Protein AF-A0A957TRB2-F1 (afdb_monomer)

Nearest PDB structures (foldseek):
  3kaw-assembly1_A  TM=3.788E-01  e=2.474E+00  Pseudomonas aeruginosa
  7rrz-assembly2_C  TM=3.144E-01  e=5.020E+00  Homo sapiens
  7ujf-assembly2_D  TM=2.902E-01  e=3.899E+00  Homo sapiens
  8vyt-assembly2_D  TM=3.116E-01  e=8.322E+00  Homo sapiens
  7rrz-assembly1_B  TM=3.174E-01  e=7.912E+00  Homo sapiens

Secondary structure (DSSP, 8-state):
--GGGEEE-TT--EEE---TT-SS--TTHHHHHHHHHHHHHHSTT--HHHHHHHHHHHHHS-TTPPP-TT-SS-HHHHHHHHHHHHHHHHHHHHHTT---HHHHHHHHHHHHHHHTT-TT--HHHHHHHHHHHHHHHHHHH--

pLDDT: mean 90.77, std 5.26, range [57.38, 97.0]

Sequence (143 aa):
LHSRNILVDGEGHCWLIDFGRAGRSHIVRDFVELEVDLRLQLLAGAEPKAIAALEQALSTQPFDAQPDPNAAFPAPLQKAHQLICTVRQSATILIAGRLQRPEYEQALFWHLLNAIRLRGMSAEKKAYALLAAGLLTEVIADP

Foldseek 3Di:
DAPVQWDADPVGDIDGHDCVVPDDDDLLQVLLLHLLRLCLVLCQPPDLVLLLVLLVVCLPDDQLDALDCVPPHDPSSSVSSNVNNVSSVVSCVVVPPPDDPLVNLVSNLVSLCVVLVDPPRDPSSNVSSVSSSVSSCVSNVPD

Mean predicted aligned error: 4.18 Å

Radius of gyration: 14.88 Å; Cα contacts (8 Å, |Δi|>4): 144; chains: 1; bounding box: 35×44×39 Å

Solvent-accessible surface area (backbone atoms only — not comparable to full-atom values): 8249 Å² total; per-residue (Å²): 81,45,67,92,34,50,48,69,53,97,87,68,54,74,46,82,51,84,67,89,82,70,70,95,70,67,89,59,47,46,55,40,40,29,46,49,43,52,46,49,70,52,47,41,76,55,56,68,70,61,52,50,55,50,54,51,50,65,65,75,44,63,74,59,38,77,55,53,93,79,51,99,48,61,72,60,55,32,54,45,51,28,53,49,22,47,48,35,32,49,46,47,63,77,48,64,80,70,66,50,67,69,60,50,52,52,49,38,33,53,52,28,56,52,52,57,73,47,83,90,62,52,71,48,36,36,51,42,26,53,52,53,30,53,58,46,46,59,56,69,73,62,119

Structure (mmCIF, N/CA/C/O backbone):
data_AF-A0A957TRB2-F1
#
_entry.id   AF-A0A957TRB2-F1
#
loop_
_atom_site.group_PDB
_atom_site.id
_atom_site.type_symbol
_atom_site.label_atom_id
_atom_site.label_alt_id
_atom_site.label_comp_id
_atom_site.label_asym_id
_atom_site.label_entity_id
_atom_site.label_seq_id
_atom_site.pdbx_PDB_ins_code
_atom_site.Cartn_x
_atom_site.Cartn_y
_atom_site.Cartn_z
_atom_site.occupancy
_atom_site.B_iso_or_equiv
_atom_site.auth_seq_id
_atom_site.auth_comp_id
_atom_site.auth_asym_id
_atom_site.auth_atom_id
_atom_site.pdbx_PDB_model_num
ATOM 1 N N . LEU A 1 1 ? -4.480 -5.353 -9.971 1.00 87.44 1 LEU A N 1
ATOM 2 C CA . LEU A 1 1 ? -4.361 -6.554 -9.111 1.00 87.44 1 LEU A CA 1
ATOM 3 C C . LEU A 1 1 ? -4.937 -6.308 -7.704 1.00 87.44 1 LEU A C 1
ATOM 5 O O . LEU A 1 1 ? -4.824 -5.195 -7.222 1.00 87.44 1 LEU A O 1
ATOM 9 N N . HIS A 1 2 ? -5.525 -7.306 -7.024 1.00 89.94 2 HIS A N 1
ATOM 10 C CA . HIS A 1 2 ? -5.937 -7.223 -5.605 1.00 89.94 2 HIS A CA 1
ATOM 11 C C . HIS A 1 2 ? -5.625 -8.523 -4.846 1.00 89.94 2 HIS A C 1
ATOM 13 O O . HIS A 1 2 ? -5.462 -9.567 -5.472 1.00 89.94 2 HIS A O 1
ATOM 19 N N . SER A 1 3 ? -5.601 -8.500 -3.510 1.00 88.19 3 SER A N 1
ATOM 20 C CA . SER A 1 3 ? -5.212 -9.646 -2.661 1.00 88.19 3 SER A CA 1
ATOM 21 C C . SER A 1 3 ? -6.000 -10.928 -2.935 1.00 88.19 3 SER A C 1
ATOM 23 O O . SER A 1 3 ? -5.430 -12.008 -2.894 1.00 88.19 3 SER A O 1
ATOM 25 N N . ARG A 1 4 ? -7.287 -10.836 -3.303 1.00 89.62 4 ARG A N 1
ATOM 26 C CA . ARG A 1 4 ? -8.106 -12.018 -3.649 1.00 89.62 4 ARG A CA 1
ATOM 27 C C . ARG A 1 4 ? -7.665 -12.741 -4.928 1.00 89.62 4 ARG A C 1
ATOM 29 O O . ARG A 1 4 ? -8.117 -13.854 -5.162 1.00 89.62 4 ARG A O 1
ATOM 36 N N . ASN A 1 5 ? -6.806 -12.117 -5.734 1.00 92.31 5 ASN A N 1
ATOM 37 C CA . ASN A 1 5 ? -6.213 -12.740 -6.918 1.00 92.31 5 ASN A CA 1
ATOM 38 C C . ASN A 1 5 ? -4.899 -13.454 -6.592 1.00 92.31 5 ASN A C 1
ATOM 40 O O . ASN A 1 5 ? -4.257 -13.972 -7.499 1.00 92.31 5 ASN A O 1
ATOM 44 N N . ILE A 1 6 ? -4.486 -13.472 -5.324 1.00 92.56 6 ILE A N 1
ATOM 45 C CA . ILE A 1 6 ? -3.276 -14.136 -4.854 1.00 92.56 6 ILE A CA 1
ATOM 46 C C . ILE A 1 6 ? -3.715 -15.280 -3.940 1.00 92.56 6 ILE A C 1
ATOM 48 O O . ILE A 1 6 ? -4.293 -15.054 -2.878 1.00 92.56 6 ILE A O 1
ATOM 52 N N . LEU A 1 7 ? -3.457 -16.513 -4.366 1.00 92.56 7 LEU A N 1
ATOM 53 C CA . LEU A 1 7 ? -3.649 -17.704 -3.548 1.00 92.56 7 LEU A CA 1
ATOM 54 C C . LEU A 1 7 ? -2.324 -18.076 -2.898 1.00 92.56 7 LEU A C 1
ATOM 56 O O . LEU A 1 7 ? -1.303 -18.107 -3.580 1.00 92.56 7 LEU A O 1
ATOM 60 N N . VAL A 1 8 ? -2.363 -18.374 -1.603 1.00 92.75 8 VAL A N 1
ATOM 61 C CA . VAL A 1 8 ? -1.213 -18.865 -0.841 1.00 92.75 8 VAL A CA 1
ATOM 62 C C . VAL A 1 8 ? -1.646 -20.134 -0.116 1.00 92.75 8 VAL A C 1
ATOM 64 O O . VAL A 1 8 ? -2.695 -20.126 0.534 1.00 92.75 8 VAL A O 1
ATOM 67 N N . ASP A 1 9 ? -0.894 -21.223 -0.257 1.00 94.12 9 ASP A N 1
ATOM 68 C CA . ASP A 1 9 ? -1.152 -22.460 0.489 1.00 94.12 9 ASP A CA 1
ATOM 69 C C . ASP A 1 9 ? -0.418 -22.491 1.844 1.00 94.12 9 ASP A C 1
ATOM 71 O O . ASP A 1 9 ? 0.302 -21.564 2.218 1.00 94.12 9 ASP A O 1
ATOM 75 N N . GLY A 1 10 ? -0.623 -23.567 2.610 1.00 92.69 10 GLY A N 1
ATOM 76 C CA . GLY A 1 10 ? 0.031 -23.760 3.909 1.00 92.69 10 GLY A CA 1
ATOM 77 C C . GLY A 1 10 ? 1.538 -24.033 3.832 1.00 92.69 10 GLY A C 1
ATOM 78 O O . GLY A 1 10 ? 2.206 -23.973 4.860 1.00 92.69 10 GLY A O 1
ATOM 79 N N . GLU A 1 11 ? 2.069 -24.314 2.641 1.00 93.81 11 GLU A N 1
ATOM 80 C CA . GLU A 1 11 ? 3.496 -24.546 2.382 1.00 93.81 11 GLU A CA 1
ATOM 81 C C . GLU A 1 11 ? 4.200 -23.272 1.878 1.00 93.81 11 GLU A C 1
ATOM 83 O O . GLU A 1 11 ? 5.423 -23.239 1.751 1.00 93.81 11 GLU A O 1
ATOM 88 N N . GLY A 1 12 ? 3.445 -22.191 1.653 1.00 89.69 12 GLY A N 1
ATOM 89 C CA . GLY A 1 12 ? 3.951 -20.901 1.192 1.00 89.69 12 GLY A CA 1
ATOM 90 C C . GLY A 1 12 ? 4.049 -20.777 -0.329 1.00 89.69 12 GLY A C 1
ATOM 91 O O . GLY A 1 12 ? 4.589 -19.785 -0.827 1.00 89.69 12 GLY A O 1
ATOM 92 N N . HIS A 1 13 ? 3.517 -21.732 -1.091 1.00 92.62 13 HIS A N 1
ATOM 93 C CA . HIS A 1 13 ? 3.398 -21.584 -2.535 1.00 92.62 13 HIS A CA 1
ATOM 94 C C . HIS A 1 13 ? 2.373 -20.502 -2.864 1.00 92.62 13 HIS A C 1
ATOM 96 O O . HIS A 1 13 ? 1.297 -20.442 -2.270 1.00 92.62 13 HIS A O 1
ATOM 102 N N . CYS A 1 14 ? 2.716 -19.648 -3.829 1.00 92.00 14 CYS A N 1
ATOM 103 C CA . CYS A 1 14 ? 1.881 -18.531 -4.247 1.00 92.00 14 CYS A CA 1
ATOM 104 C C . CYS A 1 14 ? 1.469 -18.679 -5.713 1.00 92.00 14 CYS A C 1
ATOM 106 O O . CYS A 1 14 ? 2.317 -18.895 -6.580 1.00 92.00 14 CYS A O 1
ATOM 108 N N . TRP A 1 15 ? 0.188 -18.465 -6.007 1.00 93.81 15 TRP A N 1
ATOM 109 C CA . TRP A 1 15 ? -0.331 -18.396 -7.372 1.00 93.81 15 TRP A CA 1
ATOM 110 C C . TRP A 1 15 ? -1.089 -17.101 -7.593 1.00 93.81 15 TRP A C 1
ATOM 112 O O . TRP A 1 15 ? -1.922 -16.703 -6.779 1.00 93.81 15 TRP A O 1
ATOM 122 N N . LEU A 1 16 ? -0.833 -16.477 -8.740 1.00 92.19 16 LEU A N 1
ATOM 123 C CA . LEU A 1 16 ? -1.652 -15.386 -9.235 1.00 92.19 16 LEU A CA 1
ATOM 124 C C . LEU A 1 16 ? -2.754 -15.949 -10.134 1.00 92.19 16 LEU A C 1
ATOM 126 O O . LEU A 1 16 ? -2.479 -16.726 -11.049 1.00 92.19 16 LEU A O 1
ATOM 130 N N . ILE A 1 17 ? -3.994 -15.558 -9.864 1.00 92.81 17 ILE A N 1
ATOM 131 C CA . ILE A 1 17 ? -5.189 -16.022 -10.572 1.00 92.81 17 ILE A CA 1
ATOM 132 C C . ILE A 1 17 ? -5.993 -14.841 -11.134 1.00 92.81 17 ILE A C 1
ATOM 134 O O . ILE A 1 17 ? -5.692 -13.679 -10.869 1.00 92.81 17 ILE A O 1
ATOM 138 N N . ASP A 1 18 ? -7.039 -15.161 -11.899 1.00 88.19 18 ASP A N 1
ATOM 139 C CA . ASP A 1 18 ? -7.987 -14.202 -12.481 1.00 88.19 18 ASP A CA 1
ATOM 140 C C . ASP A 1 18 ? -7.329 -13.113 -13.355 1.00 88.19 18 ASP A C 1
ATOM 142 O O . ASP A 1 18 ? -7.284 -11.920 -13.042 1.00 88.19 18 ASP A O 1
ATOM 146 N N . PHE A 1 19 ? -6.835 -13.548 -14.517 1.00 89.38 19 PHE A N 1
ATOM 147 C CA . PHE A 1 19 ? -6.255 -12.683 -15.549 1.00 89.38 19 PHE A CA 1
ATOM 148 C C . PHE A 1 19 ? -7.309 -12.049 -16.476 1.00 89.38 19 PHE A C 1
ATOM 150 O O . PHE A 1 19 ? -6.957 -11.510 -17.524 1.00 89.38 19 PHE A O 1
ATOM 157 N N . GLY A 1 20 ? -8.601 -12.076 -16.122 1.00 86.50 20 GLY A N 1
ATOM 158 C CA . GLY A 1 20 ? -9.689 -11.617 -16.998 1.00 86.50 20 GLY A CA 1
ATOM 159 C C . GLY A 1 20 ? -9.625 -10.130 -17.378 1.00 86.50 20 GLY A C 1
ATOM 160 O O . GLY A 1 20 ? -10.229 -9.714 -18.363 1.00 86.50 20 GLY A O 1
ATOM 161 N N . ARG A 1 21 ? -8.872 -9.319 -16.620 1.00 85.81 21 ARG A N 1
ATOM 162 C CA . ARG A 1 21 ? -8.630 -7.887 -16.885 1.00 85.81 21 ARG A CA 1
ATOM 163 C C . ARG A 1 21 ? -7.214 -7.586 -17.391 1.00 85.81 21 ARG A C 1
ATOM 165 O O . ARG A 1 21 ? -6.837 -6.414 -17.443 1.00 85.81 21 ARG A O 1
ATOM 172 N N . ALA A 1 22 ? -6.431 -8.610 -17.737 1.00 87.81 22 ALA A N 1
ATOM 173 C CA . ALA A 1 22 ? -5.084 -8.429 -18.261 1.00 87.81 22 ALA A CA 1
ATOM 174 C C . ALA A 1 22 ? -5.121 -7.708 -19.618 1.00 87.81 22 ALA A C 1
ATOM 176 O O . ALA A 1 22 ? -5.932 -8.008 -20.493 1.00 87.81 22 ALA A O 1
ATOM 177 N N . GLY A 1 23 ? -4.234 -6.735 -19.794 1.00 89.38 23 GLY A N 1
ATOM 178 C CA . GLY A 1 23 ? -4.167 -5.924 -21.001 1.00 89.38 23 GLY A CA 1
ATOM 179 C C . GLY A 1 23 ? -3.092 -4.851 -20.898 1.00 89.38 23 GLY A C 1
ATOM 180 O O . GLY A 1 23 ? -2.439 -4.698 -19.866 1.00 89.38 23 GLY A O 1
ATOM 181 N N . ARG A 1 24 ? -2.902 -4.087 -21.977 1.00 91.25 24 ARG A N 1
ATOM 182 C CA . ARG A 1 24 ? -1.950 -2.967 -21.981 1.00 91.25 24 ARG A CA 1
ATOM 183 C C . ARG A 1 24 ? -2.440 -1.886 -21.022 1.00 91.25 24 ARG A C 1
ATOM 185 O O . ARG A 1 24 ? -3.569 -1.418 -21.135 1.00 91.25 24 ARG A O 1
ATOM 192 N N . SER A 1 25 ? -1.584 -1.498 -20.087 1.00 90.31 25 SER A N 1
ATOM 193 C CA . SER A 1 25 ? -1.885 -0.500 -19.068 1.00 90.31 25 SER A CA 1
ATOM 194 C C . SER A 1 25 ? -0.590 0.109 -18.530 1.00 90.31 25 SER A C 1
ATOM 196 O O . SER A 1 25 ? 0.504 -0.331 -18.885 1.00 90.31 25 SER A O 1
ATOM 198 N N . HIS A 1 26 ? -0.721 1.119 -17.670 1.00 91.38 26 HIS A N 1
ATOM 199 C CA . HIS A 1 26 ? 0.402 1.697 -16.945 1.00 91.38 26 HIS A CA 1
ATOM 200 C C . HIS A 1 26 ? 1.141 0.649 -16.103 1.00 91.38 26 HIS A C 1
ATOM 202 O O . HIS A 1 26 ? 0.498 -0.161 -15.433 1.00 91.38 26 HIS A O 1
ATOM 208 N N . ILE A 1 27 ? 2.476 0.697 -16.100 1.00 90.94 27 ILE A N 1
ATOM 209 C CA . ILE A 1 27 ? 3.329 -0.329 -15.478 1.00 90.94 27 ILE A CA 1
ATOM 210 C C . ILE A 1 27 ? 3.196 -0.386 -13.946 1.00 90.94 27 ILE A C 1
ATOM 212 O O . ILE A 1 27 ? 3.307 -1.452 -13.352 1.00 90.94 27 ILE A O 1
ATOM 216 N N . VAL A 1 28 ? 2.887 0.746 -13.309 1.00 94.94 28 VAL A N 1
ATOM 217 C CA . VAL A 1 28 ? 2.699 0.841 -11.847 1.00 94.94 28 VAL A CA 1
ATOM 218 C C . VAL A 1 28 ? 1.323 0.363 -11.382 1.00 94.94 28 VAL A C 1
ATOM 220 O O . VAL A 1 28 ? 1.110 0.166 -10.189 1.00 94.94 28 VAL A O 1
ATOM 223 N N . ARG A 1 29 ? 0.367 0.190 -12.306 1.00 94.38 29 ARG A N 1
ATOM 224 C CA . ARG A 1 29 ? -1.051 0.027 -11.967 1.00 94.38 29 ARG A CA 1
ATOM 225 C C . ARG A 1 29 ? -1.309 -1.176 -11.070 1.00 94.38 29 ARG A C 1
ATOM 227 O O . ARG A 1 29 ? -2.072 -1.052 -10.121 1.00 94.38 29 ARG A O 1
ATOM 234 N N . ASP A 1 30 ? -0.711 -2.328 -11.363 1.00 94.19 30 ASP A N 1
ATOM 235 C CA . ASP A 1 30 ? -0.972 -3.534 -10.575 1.00 94.19 30 ASP A CA 1
ATOM 236 C C . ASP A 1 30 ? -0.458 -3.414 -9.140 1.00 94.19 30 ASP A C 1
ATOM 238 O O . ASP A 1 30 ? -1.153 -3.833 -8.215 1.00 94.19 30 ASP A O 1
ATOM 242 N N . PHE A 1 31 ? 0.697 -2.775 -8.948 1.00 95.94 31 PHE A N 1
ATOM 243 C CA . PHE A 1 31 ? 1.253 -2.501 -7.623 1.00 95.94 31 PHE A CA 1
ATOM 244 C C . PHE A 1 31 ? 0.392 -1.507 -6.847 1.00 95.94 31 PHE A C 1
ATOM 246 O O . PHE A 1 31 ? 0.062 -1.757 -5.692 1.00 95.94 31 PHE A O 1
ATOM 253 N N . VAL A 1 32 ? -0.049 -0.432 -7.502 1.00 96.69 32 VAL A N 1
ATOM 254 C CA . VAL A 1 32 ? -0.924 0.571 -6.888 1.00 96.69 32 VAL A CA 1
ATOM 255 C C . VAL A 1 32 ? -2.285 -0.023 -6.520 1.00 96.69 32 VAL A C 1
ATOM 257 O O . VAL A 1 32 ? -2.765 0.194 -5.410 1.00 96.69 32 VAL A O 1
ATOM 260 N N . GLU A 1 33 ? -2.913 -0.797 -7.411 1.00 96.06 33 GLU A N 1
ATOM 261 C CA . GLU A 1 33 ? -4.185 -1.467 -7.108 1.00 96.06 33 GLU A CA 1
ATOM 262 C C . GLU A 1 33 ? -4.039 -2.431 -5.919 1.00 96.06 33 GLU A C 1
ATOM 264 O O . GLU A 1 33 ? -4.913 -2.459 -5.048 1.00 96.06 33 GLU A O 1
ATOM 269 N N . LEU A 1 34 ? -2.924 -3.169 -5.846 1.00 96.62 34 LEU A N 1
ATOM 270 C CA . LEU A 1 34 ? -2.642 -4.074 -4.736 1.00 96.62 34 LEU A CA 1
ATOM 271 C C . LEU A 1 34 ? -2.399 -3.307 -3.430 1.00 96.62 34 LEU A C 1
ATOM 273 O O . LEU A 1 34 ? -2.969 -3.667 -2.403 1.00 96.62 34 LEU A O 1
ATOM 277 N N . GLU A 1 35 ? -1.607 -2.234 -3.460 1.00 97.00 35 GLU A N 1
ATOM 278 C CA . GLU A 1 35 ? -1.343 -1.393 -2.289 1.00 97.00 35 GLU A CA 1
ATOM 279 C C . GLU A 1 35 ? -2.641 -0.776 -1.744 1.00 97.00 35 GLU A C 1
ATOM 281 O O . GLU A 1 35 ? -2.880 -0.825 -0.538 1.00 97.00 35 GLU A O 1
ATOM 286 N N . VAL A 1 36 ? -3.523 -0.264 -2.611 1.00 96.44 36 VAL A N 1
ATOM 287 C CA . VAL A 1 36 ? -4.833 0.270 -2.198 1.00 96.44 36 VAL A CA 1
ATOM 288 C C . VAL A 1 36 ? -5.709 -0.804 -1.563 1.00 96.44 36 VAL A C 1
ATOM 290 O O . VAL A 1 36 ? -6.321 -0.551 -0.526 1.00 96.44 36 VAL A O 1
ATOM 293 N N . ASP A 1 37 ? -5.773 -2.002 -2.144 1.00 95.75 37 ASP A N 1
ATOM 294 C CA . ASP A 1 37 ? -6.550 -3.098 -1.564 1.00 95.75 37 ASP A CA 1
ATOM 295 C C . ASP A 1 37 ? -6.021 -3.500 -0.178 1.00 95.75 37 ASP A C 1
A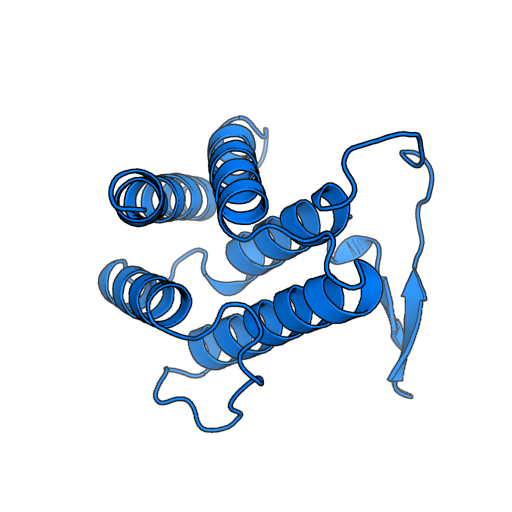TOM 297 O O . ASP A 1 37 ? -6.802 -3.596 0.770 1.00 95.75 37 ASP A O 1
ATOM 301 N N . LEU A 1 38 ? -4.702 -3.641 -0.019 1.00 94.81 38 LEU A N 1
ATOM 302 C CA . LEU A 1 38 ? -4.074 -3.970 1.266 1.00 94.81 38 LEU A CA 1
ATOM 303 C C . LEU A 1 38 ? -4.338 -2.892 2.321 1.00 94.81 38 LEU A C 1
ATOM 305 O O . LEU A 1 38 ? -4.754 -3.209 3.437 1.00 94.81 38 LEU A O 1
ATOM 309 N N . ARG A 1 39 ? -4.171 -1.617 1.956 1.00 94.75 39 ARG A N 1
ATOM 310 C CA . ARG A 1 39 ? -4.482 -0.468 2.815 1.00 94.75 39 ARG A CA 1
ATOM 311 C C . ARG A 1 39 ? -5.935 -0.507 3.290 1.00 94.75 39 ARG A C 1
ATOM 313 O O . ARG A 1 39 ? -6.195 -0.455 4.488 1.00 94.75 39 ARG A O 1
ATOM 320 N N . LEU A 1 40 ? -6.887 -0.688 2.374 1.00 93.81 40 LEU A N 1
ATOM 321 C CA . LEU A 1 40 ? -8.313 -0.752 2.709 1.00 93.81 40 LEU A CA 1
ATOM 322 C C . LEU A 1 40 ? -8.679 -1.967 3.566 1.00 93.81 40 LEU A C 1
ATOM 324 O O . LEU A 1 40 ? -9.659 -1.912 4.306 1.00 93.81 40 LEU A O 1
ATOM 328 N N . GLN A 1 41 ? -7.963 -3.082 3.444 1.00 92.50 41 GLN A N 1
ATOM 329 C CA . GLN A 1 41 ? -8.226 -4.274 4.249 1.00 92.50 41 GLN A CA 1
ATOM 330 C C . GLN A 1 41 ? -7.630 -4.190 5.654 1.00 92.50 41 GLN A C 1
ATOM 332 O O . GLN A 1 41 ? -8.254 -4.683 6.589 1.00 92.50 41 GLN A O 1
ATOM 337 N N . LEU A 1 42 ? -6.454 -3.579 5.803 1.00 92.50 42 LEU A N 1
ATOM 338 C CA . LEU A 1 42 ? -5.696 -3.586 7.057 1.00 92.50 42 LEU A CA 1
ATOM 339 C C . LEU A 1 42 ? -5.909 -2.337 7.914 1.00 92.50 42 LEU A C 1
ATOM 341 O O . LEU A 1 42 ? -5.760 -2.412 9.130 1.00 92.50 42 LEU A O 1
ATOM 345 N N . LEU A 1 43 ? -6.235 -1.198 7.297 1.00 92.31 43 LEU A N 1
ATOM 346 C CA . LEU A 1 43 ? -6.278 0.104 7.974 1.00 92.31 43 LEU A CA 1
ATOM 347 C C . LEU A 1 43 ? -7.697 0.658 8.137 1.00 92.31 43 LEU A C 1
ATOM 349 O O . LEU A 1 43 ? -7.892 1.676 8.800 1.00 92.31 43 LEU A O 1
ATOM 353 N N . ALA A 1 44 ? -8.707 -0.002 7.567 1.00 87.00 44 ALA A N 1
ATOM 354 C CA . ALA A 1 44 ? -10.093 0.383 7.796 1.00 87.00 44 ALA A CA 1
ATOM 355 C C . ALA A 1 44 ? -10.469 0.191 9.271 1.00 87.00 44 ALA A C 1
ATOM 357 O O . ALA A 1 44 ? -10.302 -0.893 9.823 1.00 87.00 44 ALA A O 1
ATOM 358 N N . GLY A 1 45 ? -10.968 1.259 9.895 1.00 87.00 45 GLY A N 1
ATOM 359 C CA . GLY A 1 45 ? -11.304 1.277 11.321 1.00 87.00 45 GLY A CA 1
ATOM 360 C C . GLY A 1 45 ? -10.126 1.596 12.250 1.00 87.00 45 GLY A C 1
ATOM 361 O O . GLY A 1 45 ? -10.330 1.689 13.459 1.00 87.00 45 GLY A O 1
ATOM 362 N N . ALA A 1 46 ? -8.913 1.805 11.723 1.00 90.62 46 ALA A N 1
ATOM 363 C CA . ALA A 1 46 ? -7.802 2.321 12.518 1.00 90.62 46 ALA A CA 1
ATOM 364 C C . ALA A 1 46 ? -8.047 3.782 12.940 1.00 90.62 46 ALA A C 1
ATOM 366 O O . ALA A 1 46 ? -8.740 4.541 12.258 1.00 90.62 46 ALA A O 1
ATOM 367 N N . GLU A 1 47 ? -7.461 4.188 14.069 1.00 91.56 47 GLU A N 1
ATOM 368 C CA . GLU A 1 47 ? -7.564 5.566 14.555 1.00 91.56 47 GLU A CA 1
ATOM 369 C C . GLU A 1 47 ? -6.925 6.545 13.544 1.00 91.56 47 GLU A C 1
ATOM 371 O O . GLU A 1 47 ? -5.806 6.291 13.084 1.00 91.56 47 GLU A O 1
ATOM 376 N N . PRO A 1 48 ? -7.558 7.693 13.229 1.00 89.19 48 PRO A N 1
ATOM 377 C CA . PRO A 1 48 ? -7.001 8.673 12.295 1.00 89.19 48 PRO A CA 1
ATOM 378 C C . PRO A 1 48 ? -5.567 9.122 12.602 1.00 89.19 48 PRO A C 1
ATOM 380 O O . PRO A 1 48 ? -4.774 9.275 11.676 1.00 89.19 48 PRO A O 1
ATOM 383 N N . LYS A 1 49 ? -5.195 9.288 13.881 1.00 90.06 49 LYS A N 1
ATOM 384 C CA . LYS A 1 49 ? -3.816 9.650 14.259 1.00 90.06 49 LYS A CA 1
ATOM 385 C C . LYS A 1 49 ? -2.813 8.555 13.915 1.00 90.06 49 LYS A C 1
ATOM 387 O O . LYS A 1 49 ? -1.715 8.857 13.457 1.00 90.06 49 LYS A O 1
ATOM 392 N N . ALA A 1 50 ? -3.191 7.294 14.113 1.00 90.81 50 ALA A N 1
ATOM 393 C CA . ALA A 1 50 ? -2.349 6.154 13.783 1.00 90.81 50 ALA A CA 1
ATOM 394 C C . ALA A 1 50 ? -2.157 6.028 12.262 1.00 90.81 50 ALA A C 1
ATOM 396 O O . ALA A 1 50 ? -1.044 5.774 11.804 1.00 90.81 50 ALA A O 1
ATOM 397 N N . ILE A 1 51 ? -3.214 6.280 11.479 1.00 90.56 51 ILE A N 1
ATOM 398 C CA . ILE A 1 51 ? -3.131 6.363 10.013 1.00 90.56 51 ILE A CA 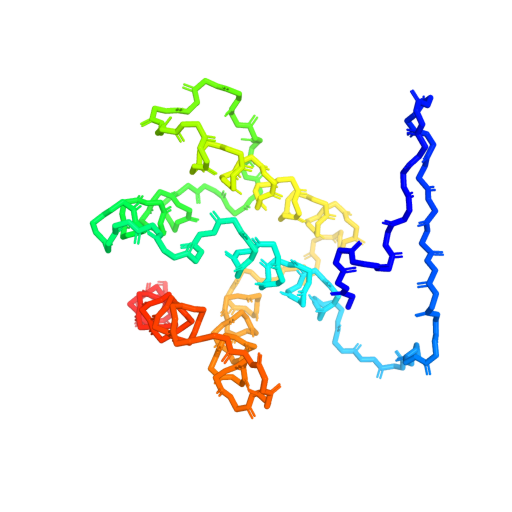1
ATOM 399 C C . ILE A 1 51 ? -2.177 7.486 9.602 1.00 90.56 51 ILE A C 1
ATOM 401 O O . ILE A 1 51 ? -1.249 7.232 8.844 1.00 90.56 51 ILE A O 1
ATOM 405 N N . ALA A 1 52 ? -2.347 8.697 10.139 1.00 90.38 52 ALA A N 1
ATOM 406 C CA . ALA A 1 52 ? -1.479 9.828 9.814 1.00 90.38 52 ALA A CA 1
ATOM 407 C C . ALA A 1 52 ? -0.002 9.548 10.139 1.00 90.38 52 ALA A C 1
ATOM 409 O O . ALA A 1 52 ? 0.868 9.832 9.322 1.00 90.38 52 ALA A O 1
ATOM 410 N N . ALA A 1 53 ? 0.286 8.928 11.288 1.00 91.31 53 ALA A N 1
ATOM 411 C CA . ALA A 1 53 ? 1.644 8.532 11.655 1.00 91.31 53 ALA A CA 1
ATOM 412 C C . ALA A 1 53 ? 2.248 7.509 10.676 1.00 91.31 53 ALA A C 1
ATOM 414 O O . ALA A 1 53 ? 3.421 7.619 10.317 1.00 91.31 53 ALA A O 1
ATOM 415 N N . LEU A 1 54 ? 1.452 6.534 10.222 1.00 91.94 54 LEU A N 1
ATOM 416 C CA . LEU A 1 54 ? 1.880 5.560 9.219 1.00 91.94 54 LEU A CA 1
ATOM 417 C C . LEU A 1 54 ? 2.134 6.220 7.857 1.00 91.94 54 LEU A C 1
ATOM 419 O O . LEU A 1 54 ? 3.180 5.980 7.261 1.00 91.94 54 LEU A O 1
ATOM 423 N N . GLU A 1 55 ? 1.214 7.056 7.370 1.00 90.69 55 GLU A N 1
ATOM 424 C CA . GLU A 1 55 ? 1.377 7.757 6.088 1.00 90.69 55 GLU A CA 1
ATOM 425 C C . GLU A 1 55 ? 2.592 8.694 6.116 1.00 90.69 55 GLU A C 1
ATOM 427 O O . GLU A 1 55 ? 3.374 8.709 5.165 1.00 90.69 55 GLU A O 1
ATOM 432 N N . GLN A 1 56 ? 2.818 9.406 7.226 1.00 90.00 56 GLN A N 1
ATOM 433 C CA . GLN A 1 56 ? 4.010 10.231 7.412 1.00 90.00 56 GLN A CA 1
ATOM 434 C C . GLN A 1 56 ? 5.284 9.389 7.316 1.00 90.00 56 GLN A C 1
ATOM 436 O O . GLN A 1 56 ? 6.202 9.752 6.584 1.00 90.00 56 GLN A O 1
ATOM 441 N N . ALA A 1 57 ? 5.342 8.252 8.016 1.00 91.00 57 ALA A N 1
ATOM 442 C CA . ALA A 1 57 ? 6.495 7.356 7.966 1.00 91.00 57 ALA A CA 1
ATOM 443 C C . ALA A 1 57 ? 6.750 6.827 6.546 1.00 91.00 57 ALA A C 1
ATOM 445 O O . ALA A 1 57 ? 7.884 6.851 6.077 1.00 91.00 57 ALA A O 1
ATOM 446 N N . LEU A 1 58 ? 5.695 6.416 5.835 1.00 91.19 58 LEU A N 1
ATOM 447 C CA . LEU A 1 58 ? 5.768 5.946 4.447 1.00 91.19 58 LEU A CA 1
ATOM 448 C C . LEU A 1 58 ? 6.198 7.032 3.452 1.00 91.19 58 LEU A C 1
ATOM 450 O O . LEU A 1 58 ? 6.654 6.690 2.359 1.00 91.19 58 LEU A O 1
ATOM 454 N N . SER A 1 59 ? 6.020 8.304 3.804 1.00 88.06 59 SER A N 1
ATOM 455 C CA . SER A 1 59 ? 6.350 9.449 2.953 1.00 88.06 59 SER A CA 1
ATOM 456 C C . SER A 1 59 ? 7.771 9.959 3.195 1.00 88.06 59 SER A C 1
ATOM 458 O O . SER A 1 59 ? 8.441 10.367 2.248 1.00 88.06 59 SER A O 1
ATOM 460 N N . THR A 1 60 ? 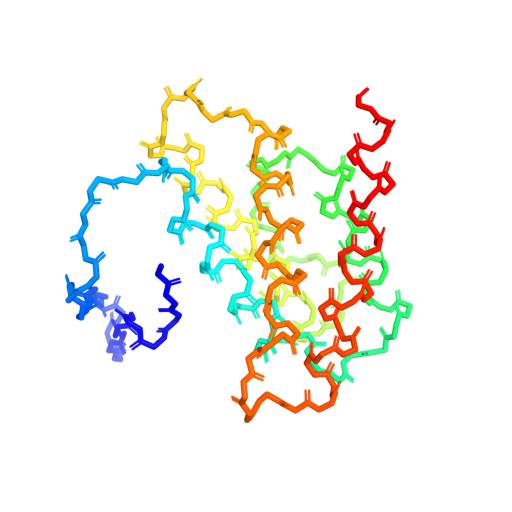8.260 9.906 4.435 1.00 88.50 60 THR A N 1
ATOM 461 C CA . THR A 1 60 ? 9.615 10.364 4.790 1.00 88.50 60 THR A CA 1
ATOM 462 C C . THR A 1 60 ? 10.693 9.320 4.531 1.00 88.50 60 THR A C 1
ATOM 464 O O . THR A 1 60 ? 11.839 9.678 4.262 1.00 88.50 60 THR A O 1
ATOM 467 N N . GLN A 1 61 ? 10.355 8.032 4.602 1.00 90.94 61 GLN A N 1
ATOM 468 C CA . GLN A 1 61 ? 11.300 6.963 4.296 1.00 90.94 61 GLN A CA 1
ATOM 469 C C . GLN A 1 61 ? 11.608 6.887 2.783 1.00 90.94 61 GLN A C 1
ATOM 471 O O . GLN A 1 61 ? 10.803 7.334 1.957 1.00 90.94 61 GLN A O 1
ATOM 476 N N . PRO A 1 62 ? 12.741 6.272 2.385 1.00 91.44 62 PRO A N 1
ATOM 477 C CA . PRO A 1 62 ? 12.982 5.910 0.991 1.00 91.44 62 PRO A CA 1
ATOM 478 C C . PRO A 1 62 ? 11.824 5.083 0.419 1.00 91.44 62 PRO A C 1
ATOM 480 O O . PRO A 1 62 ? 11.269 4.222 1.102 1.00 91.44 62 PRO A O 1
ATOM 483 N N . PHE A 1 63 ? 11.458 5.324 -0.841 1.00 90.19 63 PHE A N 1
ATOM 484 C CA . PHE A 1 63 ? 10.296 4.668 -1.452 1.00 90.19 63 PHE A CA 1
ATOM 485 C C . PHE A 1 63 ? 10.409 3.133 -1.447 1.00 90.19 63 PHE A C 1
ATOM 487 O O . PHE A 1 63 ? 9.421 2.437 -1.226 1.00 90.19 63 PHE A O 1
ATOM 494 N N . ASP A 1 64 ? 11.619 2.618 -1.644 1.00 90.44 64 ASP A N 1
ATOM 495 C CA . ASP A 1 64 ? 11.993 1.204 -1.660 1.00 90.44 64 ASP A CA 1
ATOM 496 C C . ASP A 1 64 ? 12.621 0.728 -0.338 1.00 90.44 64 ASP A C 1
ATOM 498 O O . ASP A 1 64 ? 13.357 -0.265 -0.313 1.00 90.44 64 ASP A O 1
ATOM 502 N N . ALA A 1 65 ? 12.338 1.431 0.766 1.00 91.19 65 ALA A N 1
ATOM 503 C CA . ALA A 1 65 ? 12.800 1.044 2.091 1.00 91.19 65 ALA A CA 1
ATOM 504 C C . ALA A 1 65 ? 12.453 -0.421 2.390 1.00 91.19 65 ALA A C 1
ATOM 506 O O . ALA A 1 65 ? 11.349 -0.898 2.109 1.00 91.19 65 ALA A O 1
ATOM 507 N N . GLN A 1 66 ? 13.413 -1.132 2.985 1.00 89.69 66 GLN A N 1
ATOM 508 C CA . GLN A 1 66 ? 13.193 -2.510 3.405 1.00 89.69 66 GLN A CA 1
ATOM 509 C C . GLN A 1 66 ? 12.075 -2.569 4.456 1.00 89.69 66 GLN A C 1
ATOM 511 O O . GLN A 1 66 ? 12.011 -1.692 5.324 1.00 89.69 66 GLN A O 1
ATOM 516 N N . PRO A 1 67 ? 11.209 -3.595 4.413 1.00 86.25 67 PRO A N 1
ATOM 517 C CA . PRO A 1 67 ? 10.215 -3.800 5.455 1.00 86.25 67 PRO A CA 1
ATOM 518 C C . PRO A 1 67 ? 10.921 -4.029 6.797 1.00 86.25 67 PRO A C 1
ATOM 520 O O . PRO A 1 67 ? 11.711 -4.963 6.934 1.00 86.25 67 PRO A O 1
ATOM 523 N N . ASP A 1 68 ? 10.630 -3.186 7.788 1.00 83.00 68 ASP A N 1
ATOM 524 C CA . ASP A 1 68 ? 11.174 -3.340 9.136 1.00 83.00 68 ASP A CA 1
ATOM 525 C C . ASP A 1 68 ? 10.218 -4.190 9.991 1.00 83.00 68 ASP A C 1
ATOM 527 O O . ASP A 1 68 ? 9.110 -3.744 10.326 1.00 83.00 68 ASP A O 1
ATOM 531 N N . PRO A 1 69 ? 10.615 -5.420 10.375 1.00 77.62 69 PRO A N 1
ATOM 532 C CA . PRO A 1 69 ? 9.807 -6.253 11.242 1.00 77.62 69 PRO A CA 1
ATOM 533 C C . PRO A 1 69 ? 9.604 -5.650 12.632 1.00 77.62 69 PRO A C 1
ATOM 535 O O . PRO A 1 69 ? 8.661 -6.045 13.300 1.00 77.62 69 PRO A O 1
ATOM 538 N N . ASN A 1 70 ? 10.430 -4.694 13.062 1.00 80.06 70 ASN A N 1
ATOM 539 C CA . ASN A 1 70 ? 10.409 -4.093 14.395 1.00 80.06 70 ASN A CA 1
ATOM 540 C C . ASN A 1 70 ? 9.933 -2.633 14.396 1.00 80.06 70 ASN A C 1
ATOM 542 O O . ASN A 1 70 ? 10.117 -1.938 15.397 1.00 80.06 70 ASN A O 1
ATOM 546 N N . ALA A 1 71 ? 9.310 -2.171 13.305 1.00 79.88 71 ALA A N 1
ATOM 547 C CA . ALA A 1 71 ? 8.755 -0.826 13.237 1.00 79.88 71 ALA A CA 1
ATOM 548 C C . ALA A 1 71 ? 7.822 -0.568 14.433 1.00 79.88 71 ALA A C 1
ATOM 550 O O . ALA A 1 71 ? 6.982 -1.408 14.767 1.00 79.88 71 ALA A O 1
ATOM 551 N N . ALA A 1 72 ? 7.966 0.598 15.071 1.00 83.88 72 ALA A N 1
ATOM 552 C CA . ALA A 1 72 ? 7.272 0.969 16.306 1.00 83.88 72 ALA A CA 1
ATOM 553 C C . ALA A 1 72 ? 5.785 1.321 16.079 1.00 83.88 72 ALA A C 1
ATOM 555 O O . ALA A 1 72 ? 5.318 2.403 16.431 1.00 83.88 72 ALA A O 1
ATOM 556 N N . PHE A 1 73 ? 5.035 0.398 15.481 1.00 86.81 73 PHE A N 1
ATOM 557 C CA . PHE A 1 73 ? 3.603 0.496 15.235 1.00 86.81 73 PHE A CA 1
ATOM 558 C C . PHE A 1 73 ? 2.845 -0.598 15.999 1.00 86.81 73 PHE A C 1
ATOM 560 O O . PHE A 1 73 ? 3.371 -1.691 16.208 1.00 86.81 73 PHE A O 1
ATOM 567 N N . PRO A 1 74 ? 1.576 -0.362 16.377 1.00 85.19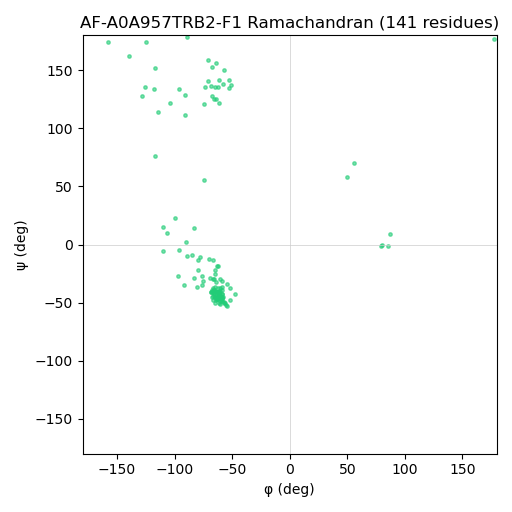 74 PRO A N 1
ATOM 568 C CA . PRO A 1 74 ? 0.694 -1.430 16.837 1.00 85.19 74 PRO A CA 1
ATOM 569 C C . PRO A 1 74 ? 0.563 -2.538 15.782 1.00 85.19 74 PRO A C 1
ATOM 571 O O . PRO A 1 74 ? 0.590 -2.254 14.584 1.00 85.19 74 PRO A O 1
ATOM 574 N N . ALA A 1 75 ? 0.345 -3.785 16.212 1.00 81.06 75 ALA A N 1
ATOM 575 C CA . ALA A 1 75 ? 0.420 -4.970 15.347 1.00 81.06 75 ALA A CA 1
ATOM 576 C C . ALA A 1 75 ? -0.329 -4.875 13.988 1.00 81.06 75 ALA A C 1
ATOM 578 O O . ALA A 1 75 ? 0.249 -5.272 12.973 1.00 81.06 75 ALA A O 1
ATOM 579 N N . PRO A 1 76 ? -1.562 -4.322 13.887 1.00 82.00 76 PRO A N 1
ATOM 580 C CA . PRO A 1 76 ? -2.233 -4.170 12.589 1.00 82.00 76 PRO A CA 1
ATOM 581 C C . PRO A 1 76 ? -1.529 -3.185 11.643 1.00 82.00 76 PRO A C 1
ATOM 583 O O . PRO A 1 76 ? -1.427 -3.441 10.443 1.00 82.00 76 PRO A O 1
ATOM 586 N N . LEU A 1 77 ? -1.007 -2.079 12.182 1.00 89.62 77 LEU A N 1
ATOM 587 C CA . LEU A 1 77 ? -0.297 -1.054 11.413 1.00 89.62 77 LEU A CA 1
ATOM 588 C C . LEU A 1 77 ? 1.113 -1.505 11.040 1.00 89.62 77 LEU A C 1
ATOM 590 O O . LEU A 1 77 ? 1.571 -1.218 9.941 1.00 89.62 77 LEU A O 1
ATOM 594 N N . GLN A 1 78 ? 1.768 -2.260 11.917 1.00 91.94 78 GLN A N 1
ATOM 595 C CA . GLN A 1 78 ? 3.059 -2.885 11.651 1.00 91.94 78 GLN A CA 1
ATOM 596 C C . GLN A 1 78 ? 2.970 -3.833 10.447 1.00 91.94 78 GLN A C 1
ATOM 598 O O . GLN A 1 78 ? 3.773 -3.745 9.521 1.00 91.94 78 GLN A O 1
ATOM 603 N N . LYS A 1 79 ? 1.931 -4.680 10.404 1.00 91.25 79 LYS A N 1
ATOM 604 C CA . LYS A 1 79 ? 1.666 -5.554 9.254 1.00 91.25 79 LYS A CA 1
ATOM 605 C C . LYS A 1 79 ? 1.394 -4.756 7.976 1.00 91.25 79 LYS A C 1
ATOM 607 O O . LYS A 1 79 ? 1.888 -5.124 6.913 1.00 91.25 79 LYS A O 1
ATOM 612 N N . ALA A 1 80 ? 0.612 -3.679 8.067 1.00 93.25 80 ALA A N 1
ATOM 613 C CA . ALA A 1 80 ? 0.336 -2.817 6.920 1.00 93.25 80 ALA A CA 1
ATOM 614 C C . ALA A 1 80 ? 1.610 -2.141 6.394 1.00 93.25 80 ALA A C 1
ATOM 616 O O . ALA A 1 80 ? 1.861 -2.194 5.193 1.00 93.25 80 ALA A O 1
ATOM 617 N N . HIS A 1 81 ? 2.436 -1.575 7.280 1.00 94.56 81 HIS A N 1
ATOM 618 C CA . HIS A 1 81 ? 3.724 -0.964 6.936 1.00 94.56 81 HIS A CA 1
ATOM 619 C C . HIS A 1 81 ? 4.627 -1.952 6.199 1.00 94.56 81 HIS A C 1
ATOM 621 O O . HIS A 1 81 ? 5.052 -1.665 5.084 1.00 94.56 81 HIS A O 1
ATOM 627 N N . GLN A 1 82 ? 4.832 -3.145 6.763 1.00 94.06 82 GLN A N 1
ATOM 628 C CA . GLN A 1 82 ? 5.659 -4.187 6.149 1.00 94.06 82 GLN A CA 1
ATOM 629 C C . GLN A 1 82 ? 5.167 -4.556 4.750 1.00 94.06 82 GLN A C 1
ATOM 631 O O . GLN A 1 82 ? 5.950 -4.548 3.805 1.00 94.06 82 GLN A O 1
ATOM 636 N N . LEU A 1 83 ? 3.869 -4.833 4.599 1.00 94.00 83 LEU A N 1
ATOM 637 C CA . LEU A 1 83 ? 3.301 -5.228 3.310 1.00 94.00 83 LEU A CA 1
ATOM 638 C C . LEU A 1 83 ? 3.415 -4.116 2.265 1.00 94.00 83 LEU A C 1
ATOM 640 O O . LEU A 1 83 ? 3.759 -4.397 1.119 1.00 94.00 83 LEU A O 1
ATOM 644 N N . ILE A 1 84 ? 3.171 -2.861 2.650 1.00 95.62 84 ILE A N 1
ATOM 645 C CA . ILE A 1 84 ? 3.320 -1.709 1.753 1.00 95.62 84 ILE A CA 1
ATOM 646 C C . ILE A 1 84 ? 4.783 -1.562 1.314 1.00 95.62 84 ILE A C 1
ATOM 648 O O . ILE A 1 84 ? 5.044 -1.445 0.117 1.00 95.62 84 ILE A O 1
ATOM 652 N N . CYS A 1 85 ? 5.739 -1.639 2.244 1.00 95.56 85 CYS A N 1
ATOM 653 C CA . CYS A 1 85 ? 7.170 -1.606 1.928 1.00 95.56 85 CYS A CA 1
ATOM 654 C C . CYS A 1 85 ? 7.564 -2.741 0.972 1.00 95.56 85 CYS A C 1
ATOM 656 O O . CYS A 1 85 ? 8.224 -2.494 -0.034 1.00 95.56 85 CYS A O 1
ATOM 658 N N . THR A 1 86 ? 7.091 -3.969 1.208 1.00 95.31 86 THR A N 1
ATOM 659 C CA . THR A 1 86 ? 7.344 -5.113 0.317 1.00 95.31 86 THR A CA 1
ATOM 660 C C . THR A 1 86 ? 6.775 -4.900 -1.088 1.00 95.31 86 THR A C 1
ATOM 662 O O . THR A 1 86 ? 7.446 -5.218 -2.074 1.00 95.31 86 THR A O 1
ATOM 665 N N . VAL A 1 87 ? 5.564 -4.344 -1.218 1.00 95.75 87 VAL A N 1
ATOM 666 C CA . VAL A 1 87 ? 4.964 -4.028 -2.528 1.00 95.75 87 VAL A CA 1
ATOM 667 C C . VAL A 1 87 ? 5.794 -2.978 -3.263 1.00 95.75 87 VAL A C 1
ATOM 669 O O . VAL A 1 87 ? 6.119 -3.177 -4.434 1.00 95.75 87 VAL A O 1
ATOM 672 N N . ARG A 1 88 ? 6.193 -1.898 -2.584 1.00 95.75 88 ARG A N 1
ATOM 673 C CA . ARG A 1 88 ? 7.000 -0.825 -3.184 1.00 95.75 88 ARG A CA 1
ATOM 674 C C . ARG A 1 88 ? 8.391 -1.301 -3.584 1.00 95.75 88 ARG A C 1
ATOM 676 O O . ARG A 1 88 ? 8.827 -1.024 -4.697 1.00 95.75 88 ARG A O 1
ATOM 683 N N . GLN A 1 89 ? 9.046 -2.096 -2.741 1.00 94.69 89 GLN A N 1
ATOM 684 C CA . GLN A 1 89 ? 10.315 -2.746 -3.069 1.00 94.69 89 GLN A CA 1
ATOM 685 C C . GLN A 1 89 ? 10.177 -3.643 -4.308 1.00 94.69 89 GLN A C 1
ATOM 687 O O . GLN A 1 89 ? 11.002 -3.579 -5.220 1.00 94.69 89 GLN A O 1
ATOM 692 N N . SER A 1 90 ? 9.113 -4.448 -4.373 1.00 93.69 90 SER A N 1
ATOM 693 C CA . SER A 1 90 ? 8.841 -5.313 -5.526 1.00 93.69 90 SER A CA 1
ATOM 694 C C . SER A 1 90 ? 8.613 -4.497 -6.797 1.00 93.69 90 SER A C 1
ATOM 696 O O . SER A 1 90 ? 9.143 -4.851 -7.850 1.00 93.69 90 SER A O 1
ATOM 698 N N . ALA A 1 91 ? 7.883 -3.381 -6.701 1.00 94.75 91 ALA A N 1
ATOM 699 C CA . ALA A 1 91 ? 7.686 -2.454 -7.809 1.00 94.75 91 ALA A CA 1
ATOM 700 C C . ALA A 1 91 ? 9.028 -1.894 -8.304 1.00 94.75 91 ALA A C 1
ATOM 702 O O . ALA A 1 91 ? 9.304 -1.951 -9.499 1.00 94.75 91 ALA A O 1
ATOM 703 N N . THR A 1 92 ? 9.897 -1.427 -7.404 1.00 93.75 92 THR A N 1
ATOM 704 C CA . THR A 1 92 ? 11.228 -0.906 -7.755 1.00 93.75 92 THR A CA 1
ATOM 705 C C . THR A 1 92 ? 12.081 -1.948 -8.478 1.00 93.75 92 THR A C 1
ATOM 707 O O . THR A 1 92 ? 12.664 -1.647 -9.523 1.00 93.75 92 THR A O 1
ATOM 710 N N . ILE A 1 93 ? 12.115 -3.186 -7.971 1.00 92.88 93 ILE A N 1
ATOM 711 C CA . ILE A 1 93 ? 12.894 -4.286 -8.558 1.00 92.88 93 ILE A CA 1
ATOM 712 C C . ILE A 1 93 ? 12.356 -4.659 -9.945 1.00 92.88 93 ILE A C 1
ATOM 714 O O . ILE A 1 93 ? 13.121 -4.734 -10.906 1.00 92.88 93 ILE A O 1
ATOM 718 N N . LEU A 1 94 ? 11.045 -4.876 -10.071 1.00 92.88 94 LEU A N 1
ATOM 719 C CA . LEU A 1 94 ? 10.431 -5.398 -11.298 1.00 92.88 94 LEU A CA 1
ATOM 720 C C . LEU A 1 94 ? 10.319 -4.351 -12.412 1.00 92.88 94 LEU A C 1
ATOM 722 O O . LEU A 1 94 ? 10.320 -4.702 -13.591 1.00 92.88 94 LEU A O 1
ATOM 726 N N . ILE A 1 95 ? 10.239 -3.068 -12.058 1.00 92.31 95 ILE A N 1
ATOM 727 C CA . ILE A 1 95 ? 10.156 -1.956 -13.015 1.00 92.31 95 ILE A CA 1
ATOM 728 C C . ILE A 1 95 ? 11.562 -1.454 -13.417 1.00 92.31 95 ILE A C 1
ATOM 730 O O . ILE A 1 95 ? 11.698 -0.708 -14.390 1.00 92.31 95 ILE A O 1
ATOM 734 N N . ALA A 1 96 ? 12.616 -1.915 -12.730 1.00 84.88 96 ALA A N 1
ATOM 735 C CA . ALA A 1 96 ? 14.026 -1.776 -13.107 1.00 84.88 96 ALA A CA 1
ATOM 736 C C . ALA A 1 96 ? 14.439 -0.337 -13.482 1.00 84.88 96 ALA A C 1
ATOM 738 O O . ALA A 1 96 ? 14.886 -0.061 -14.597 1.00 84.88 96 ALA A O 1
ATOM 739 N N . GLY A 1 97 ? 14.254 0.605 -12.553 1.00 79.81 97 GLY A N 1
ATOM 740 C CA . GLY A 1 97 ? 14.681 2.003 -12.714 1.00 79.81 97 GLY A CA 1
ATOM 741 C C . GLY A 1 97 ? 13.764 2.880 -13.575 1.00 79.81 97 GLY A C 1
ATOM 742 O O . GLY A 1 97 ? 14.008 4.076 -13.701 1.00 79.81 97 GLY A O 1
ATOM 743 N N . ARG A 1 98 ? 12.681 2.328 -14.140 1.00 86.50 98 ARG A N 1
ATOM 744 C CA . ARG A 1 98 ? 11.636 3.125 -14.815 1.00 86.50 98 ARG A CA 1
ATOM 745 C C . ARG A 1 98 ? 10.584 3.670 -13.854 1.00 86.50 98 ARG A C 1
ATOM 747 O O . ARG A 1 98 ? 9.747 4.462 -14.268 1.00 86.50 98 ARG A O 1
ATOM 754 N N . LEU A 1 99 ? 10.609 3.226 -12.599 1.00 90.50 99 LEU A N 1
ATOM 755 C CA . LEU A 1 99 ? 9.657 3.655 -11.592 1.00 90.50 99 LEU A CA 1
ATOM 756 C C . LEU A 1 99 ? 9.996 5.075 -11.158 1.00 90.50 99 LEU A C 1
ATOM 758 O O . LEU A 1 99 ? 11.087 5.325 -10.650 1.00 90.50 99 LEU A O 1
ATOM 762 N N . GLN A 1 100 ? 9.046 5.983 -11.333 1.00 90.69 100 GLN A N 1
ATOM 763 C CA . GLN A 1 100 ? 9.130 7.331 -10.795 1.00 90.69 100 GLN A CA 1
ATOM 764 C C . GLN A 1 100 ? 8.212 7.418 -9.580 1.00 90.69 100 GLN A C 1
ATOM 766 O O . GLN A 1 100 ? 7.009 7.178 -9.683 1.00 90.69 100 GLN A O 1
ATOM 771 N N . ARG A 1 101 ? 8.778 7.760 -8.419 1.00 91.50 101 ARG A N 1
ATOM 772 C CA . ARG A 1 101 ? 8.016 7.903 -7.171 1.00 91.50 101 ARG A CA 1
ATOM 773 C C . ARG A 1 101 ? 6.794 8.831 -7.329 1.00 91.50 101 ARG A C 1
ATOM 775 O O . ARG A 1 101 ? 5.705 8.377 -6.977 1.00 91.50 101 ARG A O 1
ATOM 782 N N . PRO A 1 102 ? 6.908 10.033 -7.937 1.00 92.00 102 PRO A N 1
ATOM 783 C CA . PRO A 1 102 ? 5.754 10.921 -8.095 1.00 92.00 102 PRO A CA 1
ATOM 784 C C . PRO A 1 102 ? 4.618 10.299 -8.914 1.00 92.00 102 PRO A C 1
ATOM 786 O O . PRO A 1 102 ? 3.447 10.480 -8.603 1.00 92.00 102 PRO A O 1
ATOM 789 N N . GLU A 1 103 ? 4.949 9.523 -9.948 1.00 92.81 103 GLU A N 1
ATOM 790 C CA . GLU A 1 103 ? 3.958 8.831 -10.776 1.00 92.81 103 GLU A CA 1
ATOM 791 C C . GLU A 1 103 ? 3.205 7.758 -9.981 1.00 92.81 103 GLU A C 1
ATOM 793 O O . GLU A 1 103 ? 1.982 7.633 -10.092 1.00 92.81 103 GLU A O 1
ATOM 798 N N . TYR A 1 104 ? 3.920 7.004 -9.144 1.00 95.12 104 TYR A N 1
ATOM 799 C CA . TYR A 1 104 ? 3.316 6.005 -8.270 1.00 95.12 104 TYR A CA 1
ATOM 800 C C . TYR A 1 104 ? 2.391 6.650 -7.232 1.00 95.12 104 TYR A C 1
ATOM 802 O O . TYR A 1 104 ? 1.270 6.184 -7.033 1.00 95.12 104 TYR A O 1
ATOM 810 N N . GLU A 1 105 ? 2.829 7.735 -6.593 1.00 93.69 105 GLU A N 1
ATOM 811 C CA . GLU A 1 105 ? 2.049 8.461 -5.582 1.00 93.69 105 GLU A CA 1
ATOM 812 C C . GLU A 1 105 ? 0.806 9.129 -6.187 1.00 93.69 105 GLU A C 1
ATOM 814 O O . GLU A 1 105 ? -0.284 9.024 -5.622 1.00 93.69 105 GLU A O 1
ATOM 819 N N . GLN A 1 106 ? 0.916 9.721 -7.380 1.00 93.94 106 GLN A N 1
ATOM 820 C CA . GLN A 1 106 ? -0.234 10.247 -8.124 1.00 93.94 106 GLN A CA 1
ATOM 821 C C . GLN A 1 106 ? -1.232 9.144 -8.480 1.00 93.94 106 GLN A C 1
ATOM 823 O O . GLN A 1 106 ? -2.443 9.314 -8.309 1.00 93.94 106 GLN A O 1
ATOM 828 N N . ALA A 1 107 ? -0.749 7.995 -8.958 1.00 95.44 107 ALA A N 1
ATOM 829 C CA . ALA A 1 107 ? -1.608 6.849 -9.220 1.00 95.44 107 ALA A CA 1
ATOM 830 C C . ALA A 1 107 ? -2.293 6.375 -7.926 1.00 95.44 107 ALA A C 1
ATOM 832 O O . ALA A 1 107 ? -3.504 6.150 -7.923 1.00 95.44 107 ALA A O 1
ATOM 833 N N . LEU A 1 108 ? -1.558 6.287 -6.816 1.00 95.94 108 LEU A N 1
ATOM 834 C CA . LEU A 1 108 ? -2.085 5.897 -5.509 1.00 95.94 108 LEU A CA 1
ATOM 835 C C . LEU A 1 108 ? -3.204 6.834 -5.042 1.00 95.94 108 LEU A C 1
ATOM 837 O O . LEU A 1 108 ? -4.281 6.358 -4.672 1.00 95.94 108 LEU A O 1
ATOM 841 N N . PHE A 1 109 ? -2.998 8.148 -5.153 1.00 95.69 109 PHE A N 1
ATOM 842 C CA . PHE A 1 109 ? -4.01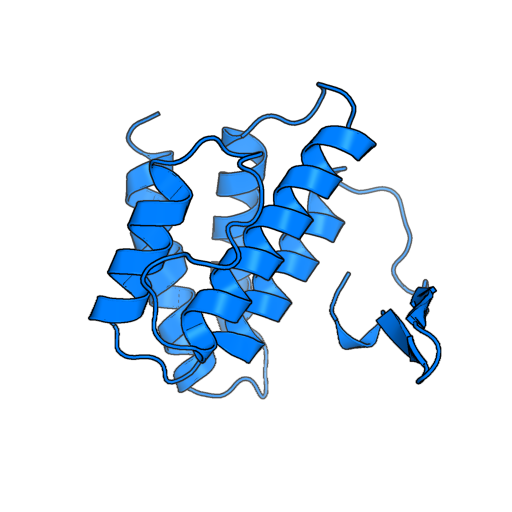5 9.163 -4.884 1.00 95.69 109 PHE A CA 1
ATOM 843 C C . PHE A 1 109 ? -5.294 8.917 -5.698 1.00 95.69 109 PHE A C 1
ATOM 845 O O . PHE A 1 109 ? -6.387 8.806 -5.134 1.00 95.69 109 PHE A O 1
ATOM 852 N N . TRP A 1 110 ? -5.174 8.763 -7.021 1.00 95.75 110 TRP A N 1
ATOM 853 C CA . TRP A 1 110 ? -6.336 8.559 -7.889 1.00 95.75 110 TRP A CA 1
ATOM 854 C C . TRP A 1 110 ? -7.057 7.239 -7.617 1.00 95.75 110 TRP A C 1
ATOM 856 O O . TRP A 1 110 ? -8.288 7.184 -7.686 1.00 95.75 110 TRP A O 1
ATOM 866 N N . HIS A 1 111 ? -6.327 6.171 -7.302 1.00 96.31 111 HIS A N 1
ATOM 867 C CA . HIS A 1 111 ? -6.928 4.885 -6.963 1.00 96.31 111 HIS A CA 1
ATOM 868 C C . HIS A 1 111 ? -7.677 4.937 -5.622 1.00 96.31 111 HIS A C 1
ATOM 870 O O . HIS A 1 111 ? -8.795 4.422 -5.549 1.00 96.31 111 HIS A O 1
ATOM 876 N N . LEU A 1 112 ? -7.137 5.611 -4.601 1.00 95.44 112 LEU A N 1
ATOM 877 C CA . LEU A 1 112 ? -7.829 5.832 -3.323 1.00 95.44 112 LEU A CA 1
ATOM 878 C C . LEU A 1 112 ? -9.090 6.684 -3.504 1.00 95.44 112 LEU A C 1
ATOM 880 O O . LEU A 1 112 ? -10.162 6.311 -3.023 1.00 95.44 112 LEU A O 1
ATOM 884 N N . LEU A 1 113 ? -9.009 7.775 -4.270 1.00 94.88 113 LEU A N 1
ATOM 885 C CA . LEU A 1 113 ? -10.168 8.628 -4.537 1.00 94.88 113 LEU A CA 1
ATOM 886 C C . LEU A 1 113 ? -11.268 7.867 -5.299 1.00 94.88 113 LEU A C 1
ATOM 888 O O . LEU A 1 113 ? -12.457 7.961 -4.983 1.00 94.88 113 LEU A O 1
ATOM 892 N N . ASN A 1 114 ? -10.885 7.049 -6.281 1.00 94.06 114 ASN A N 1
ATOM 893 C CA . ASN A 1 114 ? -11.834 6.223 -7.023 1.00 94.06 114 ASN A CA 1
ATOM 894 C C . ASN A 1 114 ? -12.432 5.091 -6.174 1.00 94.06 114 ASN A C 1
ATOM 896 O O . ASN A 1 114 ? -13.585 4.719 -6.403 1.00 94.06 114 ASN A O 1
ATOM 900 N N . ALA A 1 115 ? -11.712 4.580 -5.170 1.00 92.31 115 ALA A N 1
ATOM 901 C CA . ALA A 1 115 ? -12.204 3.533 -4.276 1.00 92.31 115 ALA A CA 1
ATOM 902 C C . ALA A 1 115 ? -13.484 3.953 -3.528 1.00 92.31 115 ALA A C 1
ATOM 904 O O . ALA A 1 115 ? -14.378 3.135 -3.318 1.00 92.31 115 ALA A O 1
ATOM 905 N N . ILE A 1 116 ? -13.642 5.245 -3.224 1.00 93.69 116 ILE A N 1
ATOM 906 C CA . ILE A 1 116 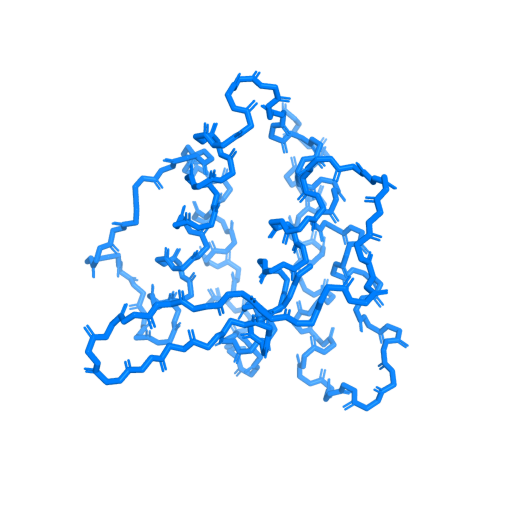? -14.827 5.803 -2.546 1.00 93.69 116 ILE A CA 1
ATOM 907 C C . ILE A 1 116 ? -16.113 5.580 -3.361 1.00 93.69 116 ILE A C 1
ATOM 909 O O . ILE A 1 116 ? -17.208 5.426 -2.804 1.00 93.69 116 ILE A O 1
ATOM 913 N N . ARG A 1 117 ? -15.980 5.527 -4.692 1.00 91.75 117 ARG A N 1
ATOM 914 C CA . ARG A 1 117 ? -17.087 5.332 -5.640 1.00 91.75 117 ARG A CA 1
ATOM 915 C C . ARG A 1 117 ? -17.539 3.873 -5.727 1.00 91.75 117 ARG A C 1
ATOM 917 O O . ARG A 1 117 ? -18.584 3.605 -6.323 1.00 91.75 117 ARG A O 1
ATOM 924 N N . LEU A 1 118 ? -16.790 2.931 -5.147 1.00 89.50 118 LEU A N 1
ATOM 925 C CA . LEU A 1 118 ? -17.147 1.516 -5.167 1.00 89.50 118 LEU A CA 1
ATOM 926 C C . LEU A 1 118 ? -18.412 1.260 -4.337 1.00 89.50 118 LEU A C 1
ATOM 928 O O . LEU A 1 118 ? -18.539 1.650 -3.169 1.00 89.50 118 LEU A O 1
ATOM 932 N N . ARG A 1 119 ? -19.378 0.588 -4.969 1.00 88.44 119 ARG A N 1
ATOM 933 C CA . ARG A 1 119 ? -20.616 0.142 -4.321 1.00 88.44 119 ARG A CA 1
ATOM 934 C C . ARG A 1 119 ? -20.296 -1.008 -3.362 1.00 88.44 119 ARG A C 1
ATOM 936 O O . ARG A 1 119 ? -19.468 -1.854 -3.674 1.00 88.44 119 ARG A O 1
ATOM 943 N N . GLY A 1 120 ? -20.943 -1.034 -2.197 1.00 86.12 120 GLY A N 1
ATOM 944 C CA . GLY A 1 120 ? -20.747 -2.090 -1.191 1.00 86.12 120 GLY A CA 1
ATOM 945 C C . GLY A 1 120 ? -19.500 -1.944 -0.307 1.00 86.12 120 GLY A C 1
ATOM 946 O O . GLY A 1 120 ? -19.292 -2.762 0.583 1.00 86.12 120 GLY A O 1
ATOM 947 N N . MET A 1 121 ? -18.686 -0.902 -0.501 1.00 91.56 121 MET A N 1
ATOM 948 C CA . MET A 1 121 ? -17.595 -0.575 0.420 1.00 91.56 121 MET A CA 1
ATOM 949 C C . MET A 1 121 ? -18.142 0.036 1.722 1.00 91.56 121 MET A C 1
ATOM 951 O O . MET A 1 121 ? -19.011 0.910 1.666 1.00 91.56 121 MET A O 1
ATOM 955 N N . SER A 1 122 ? -17.620 -0.401 2.876 1.00 93.81 122 SER A N 1
ATOM 956 C CA . SER A 1 122 ? -18.020 0.115 4.193 1.00 93.81 122 SER A CA 1
ATOM 957 C C . SER A 1 122 ? -17.673 1.598 4.364 1.00 93.81 122 SER A C 1
ATOM 959 O O . SER A 1 122 ? -16.760 2.118 3.718 1.00 93.81 122 SER A O 1
ATOM 961 N N . ALA A 1 123 ? -18.391 2.286 5.258 1.00 92.50 123 ALA A N 1
ATOM 962 C CA . ALA A 1 123 ? -18.133 3.693 5.565 1.00 92.50 123 ALA A CA 1
ATOM 963 C C . ALA A 1 123 ? -16.704 3.918 6.089 1.00 92.50 123 ALA A C 1
ATOM 965 O O . ALA A 1 123 ? -16.046 4.863 5.670 1.00 92.50 123 ALA A O 1
ATOM 966 N N . GLU A 1 124 ? -16.194 3.006 6.918 1.00 92.94 124 GLU A N 1
ATOM 967 C CA . GLU A 1 124 ? -14.827 3.040 7.458 1.00 92.94 124 GLU A CA 1
ATOM 968 C C . GLU A 1 124 ? -13.763 2.994 6.356 1.00 92.94 124 GLU A C 1
ATOM 970 O O . GLU A 1 124 ? -12.821 3.781 6.369 1.00 92.94 124 GLU A O 1
ATOM 975 N N . LYS A 1 125 ? -13.938 2.119 5.357 1.00 94.38 125 LYS A N 1
ATOM 976 C CA . LYS A 1 125 ? -13.031 2.024 4.204 1.00 94.38 125 LYS A CA 1
ATOM 977 C C . LYS A 1 125 ? -13.051 3.295 3.361 1.00 94.38 125 LYS A C 1
ATOM 979 O O . LYS A 1 125 ? -12.002 3.749 2.916 1.00 94.38 125 LYS A O 1
ATOM 984 N N . LYS A 1 126 ? -14.230 3.893 3.170 1.00 94.25 126 LYS A N 1
ATOM 985 C CA . LYS A 1 126 ? -14.367 5.171 2.453 1.00 94.25 126 LYS A CA 1
ATOM 986 C C . LYS A 1 126 ? -13.735 6.329 3.222 1.00 94.25 126 LYS A C 1
ATOM 988 O O . LYS A 1 126 ? -13.077 7.162 2.608 1.00 94.25 126 LYS A O 1
ATOM 993 N N . ALA A 1 127 ? -13.912 6.365 4.542 1.00 92.50 127 ALA A N 1
ATOM 994 C CA . ALA A 1 127 ? -13.298 7.363 5.410 1.00 92.50 127 ALA A CA 1
ATOM 995 C C . ALA A 1 127 ? -11.768 7.249 5.390 1.00 92.50 127 ALA A C 1
ATOM 997 O O . ALA A 1 127 ? -11.094 8.256 5.192 1.00 92.50 127 ALA A O 1
ATOM 998 N N . TYR A 1 128 ? -11.228 6.028 5.495 1.00 93.62 128 TYR A N 1
ATOM 999 C CA . TYR A 1 128 ? -9.798 5.775 5.316 1.00 93.62 128 TYR A CA 1
ATOM 1000 C C . TYR A 1 128 ? -9.314 6.252 3.941 1.00 93.62 128 TYR A C 1
ATOM 1002 O O . TYR A 1 128 ? -8.340 6.992 3.866 1.00 93.62 128 TYR A O 1
ATOM 1010 N N . ALA A 1 129 ? -10.007 5.876 2.859 1.00 94.69 129 ALA A N 1
ATOM 1011 C CA . ALA A 1 129 ? -9.611 6.249 1.501 1.00 94.69 129 ALA A CA 1
ATOM 1012 C C . ALA A 1 129 ? -9.539 7.772 1.313 1.00 94.69 129 ALA A C 1
ATOM 1014 O O . ALA A 1 129 ? -8.588 8.267 0.716 1.00 94.69 129 ALA A O 1
ATOM 1015 N N . LEU A 1 130 ? -10.516 8.509 1.855 1.00 93.81 130 LEU A N 1
ATOM 1016 C CA . LEU A 1 130 ? -10.526 9.974 1.855 1.00 93.81 130 LEU A CA 1
ATOM 1017 C C . LEU A 1 130 ? -9.366 10.560 2.664 1.00 93.81 130 LEU A C 1
ATOM 1019 O O . LEU A 1 130 ? -8.685 11.455 2.172 1.00 93.81 130 LEU A O 1
ATOM 1023 N N . LEU A 1 131 ? -9.138 10.057 3.880 1.00 92.94 131 LEU A N 1
ATOM 1024 C CA . LEU A 1 131 ? -8.061 10.528 4.750 1.00 92.94 131 LEU A CA 1
ATOM 1025 C C . LEU A 1 131 ? -6.687 10.296 4.108 1.00 92.94 131 LEU A C 1
ATOM 1027 O O . LEU A 1 131 ? -5.896 11.227 4.009 1.00 92.94 131 LEU A O 1
ATOM 1031 N N . ALA A 1 132 ? -6.426 9.080 3.628 1.00 92.44 132 ALA A N 1
ATOM 1032 C CA . ALA A 1 132 ? -5.165 8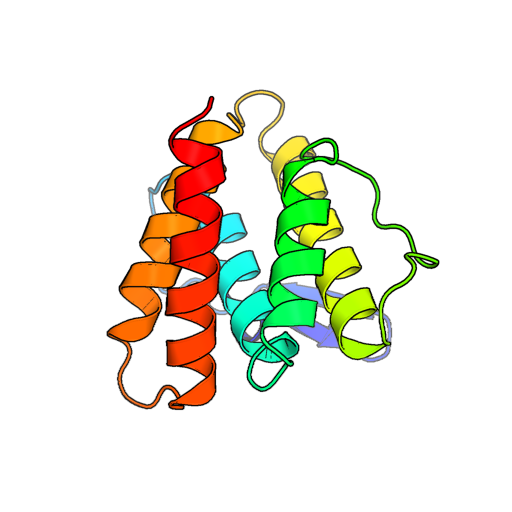.722 2.988 1.00 92.44 132 ALA A CA 1
ATOM 1033 C C . ALA A 1 132 ? -4.940 9.508 1.687 1.00 92.44 132 ALA A C 1
ATOM 1035 O O 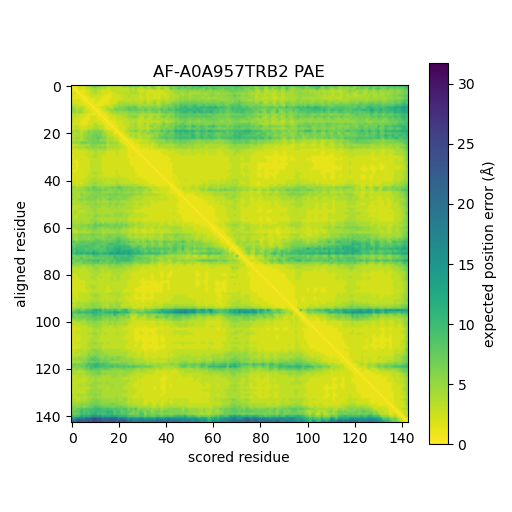. ALA A 1 132 ? -3.839 9.997 1.452 1.00 92.44 132 ALA A O 1
ATOM 1036 N N . ALA A 1 133 ? -5.982 9.692 0.865 1.00 93.81 133 ALA A N 1
ATOM 1037 C CA . ALA A 1 133 ? -5.890 10.536 -0.325 1.00 93.81 133 ALA A CA 1
ATOM 1038 C C . ALA A 1 133 ? -5.569 11.993 0.039 1.00 93.81 133 ALA A C 1
ATOM 1040 O O . ALA A 1 133 ? -4.745 12.603 -0.630 1.00 93.81 133 ALA A O 1
ATOM 1041 N N . GLY A 1 134 ? -6.171 12.531 1.106 1.00 93.00 134 GLY A N 1
ATOM 1042 C CA . GLY A 1 134 ? -5.866 13.868 1.619 1.00 93.00 134 GLY A CA 1
ATOM 1043 C C . GLY A 1 134 ? -4.409 14.009 2.059 1.00 93.00 134 GLY A C 1
ATOM 1044 O O . GLY A 1 134 ? -3.729 14.921 1.606 1.00 93.00 134 GLY A O 1
ATOM 1045 N N . LEU A 1 135 ? -3.895 13.070 2.854 1.00 91.00 135 LEU A N 1
ATOM 1046 C CA . LEU A 1 135 ? -2.497 13.084 3.307 1.00 91.00 135 LEU A CA 1
ATOM 1047 C C . LEU A 1 135 ? -1.504 12.971 2.138 1.00 91.00 135 LEU A C 1
ATOM 1049 O O . LEU A 1 135 ? -0.492 13.661 2.114 1.00 91.00 135 LEU A O 1
ATOM 1053 N N . LEU A 1 136 ? -1.822 12.172 1.113 1.00 89.88 136 LEU A N 1
ATOM 1054 C CA . LEU A 1 136 ? -1.003 12.090 -0.101 1.00 89.88 136 LEU A CA 1
ATOM 1055 C C . LEU A 1 136 ? -0.965 13.400 -0.894 1.00 89.88 136 LEU A C 1
ATOM 1057 O O . LEU A 1 136 ? 0.004 13.626 -1.614 1.00 89.88 136 LEU A O 1
ATOM 1061 N N . THR A 1 137 ? -1.978 14.269 -0.786 1.00 89.50 137 THR A N 1
ATOM 1062 C CA . THR A 1 137 ? -1.916 15.570 -1.473 1.00 89.50 137 THR A CA 1
ATOM 1063 C C . THR A 1 137 ? -0.795 16.450 -0.941 1.00 89.50 137 THR A C 1
ATOM 1065 O O . THR A 1 137 ? -0.199 17.169 -1.733 1.00 89.50 137 THR A O 1
ATOM 1068 N N . GLU A 1 138 ? -0.460 16.351 0.347 1.00 85.06 138 GLU A N 1
ATOM 1069 C CA . GLU A 1 138 ? 0.650 17.102 0.944 1.00 85.06 138 GLU A CA 1
ATOM 1070 C C . GLU A 1 138 ? 1.990 16.640 0.362 1.00 85.06 138 GLU A C 1
ATOM 1072 O O . GLU A 1 138 ? 2.826 17.463 0.011 1.00 85.06 138 GLU A O 1
ATOM 1077 N N . VAL A 1 139 ? 2.143 15.329 0.156 1.00 83.00 139 VAL A N 1
ATOM 1078 C CA . VAL A 1 139 ? 3.343 14.725 -0.446 1.00 83.00 139 VAL A CA 1
ATOM 1079 C C . VAL A 1 139 ? 3.478 15.087 -1.925 1.00 83.00 139 VAL A C 1
ATOM 1081 O O . VAL A 1 139 ? 4.567 15.370 -2.402 1.00 83.00 139 VAL A O 1
ATOM 1084 N N . ILE A 1 140 ? 2.371 15.082 -2.672 1.00 85.50 140 ILE A N 1
ATOM 1085 C CA . ILE A 1 140 ? 2.385 15.376 -4.113 1.00 85.50 140 ILE A CA 1
ATOM 1086 C C . ILE A 1 140 ? 2.568 16.880 -4.380 1.00 85.50 140 ILE A C 1
ATOM 1088 O O . ILE A 1 140 ? 3.109 17.254 -5.421 1.00 85.50 140 ILE A O 1
ATOM 1092 N N . ALA A 1 141 ? 2.074 17.74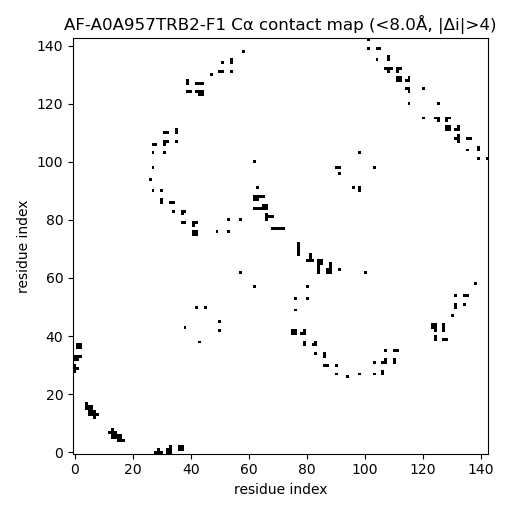1 -3.485 1.00 77.75 141 ALA A N 1
ATOM 1093 C CA . ALA A 1 141 ? 2.128 19.193 -3.641 1.00 77.75 141 ALA A CA 1
ATOM 1094 C C . ALA A 1 141 ? 3.489 19.807 -3.269 1.00 77.75 141 ALA A C 1
ATOM 1096 O O . ALA A 1 141 ? 3.780 20.903 -3.751 1.00 77.75 141 ALA A O 1
ATOM 1097 N N . ASP A 1 142 ? 4.301 19.119 -2.461 1.00 67.50 142 ASP A N 1
ATOM 1098 C CA . ASP A 1 142 ? 5.653 19.533 -2.052 1.00 67.50 142 ASP A CA 1
ATOM 1099 C C . ASP A 1 142 ? 6.708 18.518 -2.561 1.00 67.50 142 ASP A C 1
ATOM 1101 O O . ASP A 1 142 ? 7.133 17.643 -1.804 1.00 67.50 142 ASP A O 1
ATOM 1105 N N . PRO A 1 143 ? 7.044 18.549 -3.870 1.00 57.38 143 PRO A N 1
ATOM 1106 C CA . PRO A 1 143 ? 7.839 17.515 -4.542 1.00 57.38 143 PRO A CA 1
ATOM 1107 C C . PRO A 1 143 ? 9.337 17.505 -4.204 1.00 57.38 143 PRO A C 1
ATOM 1109 O O . PRO A 1 143 ? 9.932 18.593 -4.024 1.00 57.38 143 PRO A O 1
#